Protein AF-A0A9D4DS02-F1 (afdb_monomer)

pLDDT: mean 75.83, std 13.26, range [42.91, 91.88]

Structure (mmCIF, N/CA/C/O backbone):
data_AF-A0A9D4DS02-F1
#
_entry.id   AF-A0A9D4DS02-F1
#
loop_
_atom_site.group_PDB
_atom_site.id
_atom_site.type_symbol
_atom_site.label_atom_id
_atom_site.label_alt_id
_atom_site.label_comp_id
_atom_site.label_asym_id
_atom_site.label_entity_id
_atom_site.label_seq_id
_atom_site.pdbx_PDB_ins_code
_atom_site.Cartn_x
_atom_site.Cartn_y
_atom_site.Cartn_z
_atom_site.occupancy
_atom_site.B_iso_or_equiv
_atom_site.auth_seq_id
_atom_site.auth_comp_id
_atom_site.auth_asym_id
_atom_site.auth_atom_id
_atom_site.pdbx_PDB_model_num
ATOM 1 N N . MET A 1 1 ? -1.033 -12.101 -16.934 1.00 57.94 1 MET A N 1
ATOM 2 C CA . MET A 1 1 ? -0.220 -10.900 -17.192 1.00 57.94 1 MET A CA 1
ATOM 3 C C . MET A 1 1 ? 0.640 -11.189 -18.411 1.00 57.94 1 MET A C 1
ATOM 5 O O . MET A 1 1 ? 1.267 -12.243 -18.433 1.00 57.94 1 MET A O 1
ATOM 9 N N . LYS A 1 2 ? 0.563 -10.369 -19.462 1.00 56.62 2 LYS A N 1
ATOM 10 C CA . LYS A 1 2 ? 1.496 -10.444 -20.593 1.00 56.62 2 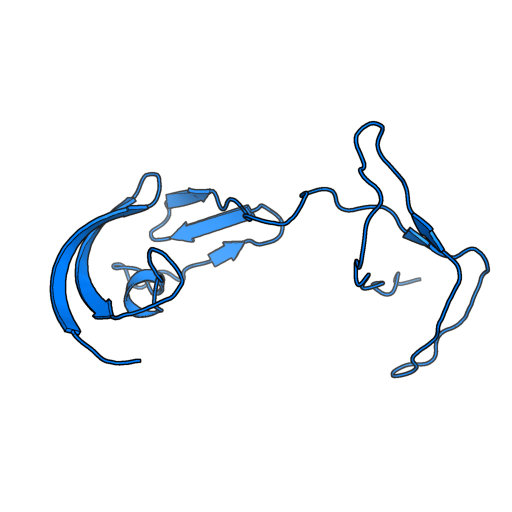LYS A CA 1
ATOM 11 C C . LYS A 1 2 ? 2.503 -9.318 -20.413 1.00 56.62 2 LYS A C 1
ATOM 13 O O . LYS A 1 2 ? 2.104 -8.157 -20.406 1.00 56.62 2 LYS A O 1
ATOM 18 N N . ASP A 1 3 ? 3.767 -9.677 -20.253 1.00 68.50 3 ASP A N 1
ATOM 19 C CA . ASP A 1 3 ? 4.841 -8.705 -20.083 1.00 68.50 3 ASP A CA 1
ATOM 20 C C . ASP A 1 3 ? 5.137 -8.074 -21.449 1.00 68.50 3 ASP A C 1
ATOM 22 O O . ASP A 1 3 ? 5.484 -8.769 -22.408 1.00 68.50 3 ASP A O 1
ATOM 26 N N . ALA A 1 4 ? 4.938 -6.761 -21.556 1.00 75.12 4 ALA A N 1
ATOM 27 C CA . ALA A 1 4 ? 5.150 -5.987 -22.777 1.00 75.12 4 ALA A CA 1
ATOM 28 C C . ALA A 1 4 ? 6.583 -5.434 -22.878 1.00 75.12 4 ALA A C 1
ATOM 30 O O . ALA A 1 4 ? 7.013 -5.028 -23.958 1.00 75.12 4 ALA A O 1
ATOM 31 N N . GLY A 1 5 ? 7.334 -5.438 -21.772 1.00 89.56 5 GLY A N 1
ATOM 32 C CA . GLY A 1 5 ? 8.731 -5.019 -21.718 1.00 89.56 5 GLY A CA 1
ATOM 33 C C . GLY A 1 5 ? 9.115 -4.431 -20.364 1.00 89.56 5 GLY A C 1
ATOM 34 O O . GLY A 1 5 ? 8.385 -4.547 -19.382 1.00 89.56 5 GLY A O 1
ATOM 35 N N . GLU A 1 6 ? 10.272 -3.777 -20.326 1.00 91.69 6 GLU A N 1
ATOM 36 C CA . GLU A 1 6 ? 10.812 -3.123 -19.135 1.00 91.69 6 GLU A CA 1
ATOM 37 C C . GLU A 1 6 ? 11.286 -1.710 -19.498 1.00 91.69 6 GLU A C 1
ATOM 39 O O . GLU A 1 6 ? 11.811 -1.492 -20.593 1.00 91.69 6 GLU A O 1
ATOM 44 N N . ALA A 1 7 ? 11.137 -0.757 -18.581 1.00 91.00 7 ALA A N 1
ATOM 45 C CA . ALA A 1 7 ? 11.613 0.615 -18.748 1.00 91.00 7 ALA A CA 1
ATOM 46 C C . ALA A 1 7 ? 12.228 1.139 -17.447 1.00 91.00 7 ALA A C 1
ATOM 48 O O . ALA A 1 7 ? 11.905 0.655 -16.369 1.00 91.00 7 ALA A O 1
ATOM 49 N N . ILE A 1 8 ? 13.115 2.131 -17.539 1.00 91.88 8 ILE A N 1
ATOM 50 C CA . ILE A 1 8 ? 13.566 2.897 -16.371 1.00 91.88 8 ILE A CA 1
ATOM 51 C C . ILE A 1 8 ? 12.719 4.160 -16.316 1.00 91.88 8 ILE A C 1
ATOM 53 O O . ILE A 1 8 ? 12.660 4.899 -17.299 1.00 91.88 8 ILE A O 1
ATOM 57 N N . MET A 1 9 ? 12.065 4.393 -15.183 1.00 90.44 9 MET A N 1
ATOM 58 C CA . MET A 1 9 ? 11.211 5.555 -14.971 1.00 90.44 9 MET A CA 1
ATOM 59 C C . MET A 1 9 ? 11.582 6.275 -13.684 1.00 90.44 9 MET A C 1
ATOM 61 O O . MET A 1 9 ? 12.001 5.657 -12.704 1.00 90.44 9 MET A O 1
ATOM 65 N N . GLU A 1 10 ? 11.415 7.594 -13.703 1.00 91.12 10 GLU A N 1
ATOM 66 C CA . GLU A 1 10 ? 11.412 8.401 -12.491 1.00 91.12 10 GLU A CA 1
ATOM 67 C C . GLU A 1 10 ? 10.002 8.370 -11.891 1.00 91.12 10 GLU A C 1
ATOM 69 O O . GLU A 1 10 ? 9.020 8.678 -12.565 1.00 91.12 10 GLU A O 1
ATOM 74 N N . LEU A 1 11 ? 9.911 7.932 -10.639 1.00 88.75 11 LEU A N 1
ATOM 75 C CA . LEU A 1 11 ? 8.688 7.772 -9.870 1.00 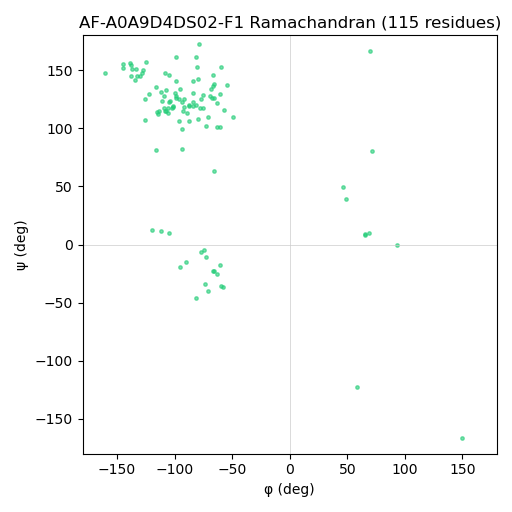88.75 11 LEU A CA 1
ATOM 76 C C . LEU A 1 11 ? 8.678 8.795 -8.738 1.00 88.75 11 LEU A C 1
ATOM 78 O O . LEU A 1 11 ? 9.644 8.903 -7.978 1.00 88.75 11 LEU A O 1
ATOM 82 N N . GLU A 1 12 ? 7.561 9.496 -8.598 1.00 89.81 12 GLU A N 1
ATOM 83 C CA . GLU A 1 12 ? 7.291 10.393 -7.479 1.00 89.81 12 GLU A CA 1
ATOM 84 C C . GLU A 1 12 ? 6.227 9.761 -6.577 1.00 89.81 12 GLU A C 1
ATOM 86 O O . GLU A 1 12 ? 5.085 9.550 -6.983 1.00 89.81 12 GLU A O 1
ATOM 91 N N . LEU A 1 13 ? 6.615 9.428 -5.346 1.00 86.56 13 LEU A N 1
ATOM 92 C CA . LEU A 1 13 ? 5.755 8.847 -4.317 1.00 86.56 13 LEU A CA 1
ATOM 93 C C . LEU A 1 13 ? 5.655 9.820 -3.141 1.00 86.56 13 LEU A C 1
ATOM 95 O O . LEU A 1 13 ? 6.365 9.703 -2.139 1.00 86.56 13 LEU A O 1
ATOM 99 N N . GLY A 1 14 ? 4.787 10.822 -3.274 1.00 86.56 14 GLY A N 1
ATOM 100 C CA . GLY A 1 14 ? 4.725 11.928 -2.319 1.00 86.56 14 GLY A CA 1
ATOM 101 C C . GLY A 1 14 ? 6.080 12.652 -2.244 1.00 86.56 14 GLY A C 1
ATOM 102 O O . GLY A 1 14 ? 6.566 13.103 -3.274 1.00 86.56 14 GLY A O 1
ATOM 103 N N . PRO A 1 15 ? 6.726 12.767 -1.068 1.00 87.62 15 PRO A N 1
ATOM 104 C CA . PRO A 1 15 ? 8.032 13.426 -0.944 1.00 87.62 15 PRO A CA 1
ATOM 105 C C . PRO A 1 15 ? 9.217 12.596 -1.474 1.00 87.62 15 PRO A C 1
ATOM 107 O O . PRO A 1 15 ? 10.353 13.071 -1.438 1.00 87.62 15 PRO A O 1
ATOM 110 N N . LEU A 1 16 ? 8.993 11.347 -1.894 1.00 87.88 16 LEU A N 1
ATOM 111 C CA . LEU A 1 16 ? 10.048 10.430 -2.311 1.00 87.88 16 LEU A CA 1
ATOM 112 C C . LEU A 1 16 ? 10.183 10.405 -3.840 1.00 87.88 16 LEU A C 1
ATOM 114 O O . LEU A 1 16 ? 9.223 10.112 -4.544 1.00 87.88 16 LEU A O 1
ATOM 118 N N . LEU A 1 17 ? 11.398 10.643 -4.339 1.00 89.75 17 LEU A N 1
ATOM 119 C CA . LEU A 1 17 ? 11.754 10.527 -5.755 1.00 89.75 17 LEU A CA 1
ATOM 120 C C . LEU A 1 17 ? 12.653 9.308 -5.972 1.00 89.75 17 LEU A C 1
ATOM 122 O O . LEU A 1 17 ? 13.684 9.153 -5.311 1.00 89.75 17 LEU A O 1
ATOM 126 N N . LEU A 1 18 ? 12.273 8.448 -6.911 1.00 88.25 18 LEU A N 1
ATOM 127 C CA . LEU A 1 18 ? 12.956 7.194 -7.211 1.00 88.25 18 LEU A CA 1
ATOM 128 C C . LEU A 1 18 ? 13.205 7.095 -8.713 1.00 88.25 18 LEU A C 1
ATOM 130 O O . LEU A 1 18 ? 12.375 7.506 -9.505 1.00 88.25 18 LEU A O 1
ATOM 134 N N . SER A 1 19 ? 14.327 6.507 -9.111 1.00 90.25 19 SER A N 1
ATOM 135 C CA . SER A 1 19 ? 14.545 6.049 -10.486 1.00 90.25 19 SER A CA 1
ATOM 136 C C . SER A 1 19 ? 14.656 4.538 -10.433 1.00 90.25 19 SER A C 1
ATOM 138 O O . SER A 1 19 ? 15.576 4.023 -9.792 1.00 90.25 19 SER A O 1
ATOM 140 N N . GLU A 1 20 ? 13.670 3.848 -10.998 1.00 89.31 20 GLU A N 1
ATOM 141 C CA . GLU A 1 20 ? 13.505 2.404 -10.851 1.00 89.31 20 GLU A CA 1
ATOM 142 C C . GLU A 1 20 ? 13.124 1.755 -12.176 1.00 89.31 20 GLU A C 1
ATOM 144 O O . GLU A 1 20 ? 12.559 2.375 -13.083 1.00 89.31 20 GLU A O 1
ATOM 149 N N . LYS A 1 21 ? 13.468 0.474 -12.283 1.00 90.19 21 LYS A N 1
ATOM 150 C CA . LYS A 1 21 ? 13.091 -0.357 -13.416 1.00 90.19 21 LYS A CA 1
ATOM 151 C C . LYS A 1 21 ? 11.663 -0.853 -13.206 1.00 90.19 21 LYS A C 1
ATOM 153 O O . LYS A 1 21 ? 11.399 -1.558 -12.241 1.00 90.19 21 LYS A O 1
ATOM 158 N N . VAL A 1 22 ? 10.767 -0.522 -14.125 1.00 90.31 22 VAL A N 1
ATOM 159 C CA . VAL A 1 22 ? 9.360 -0.923 -14.097 1.00 90.31 22 VAL A CA 1
ATOM 160 C C . VAL A 1 22 ? 9.070 -1.960 -15.176 1.00 90.31 22 VAL A C 1
ATOM 162 O O . VAL A 1 22 ? 9.676 -1.948 -16.253 1.00 90.31 22 VAL A O 1
ATOM 165 N N . ILE A 1 23 ? 8.130 -2.857 -14.885 1.00 90.25 23 ILE A N 1
ATOM 166 C CA . ILE A 1 23 ? 7.606 -3.832 -15.844 1.00 90.25 23 ILE A CA 1
ATOM 167 C C . ILE A 1 23 ? 6.381 -3.212 -16.508 1.00 90.25 23 ILE A C 1
ATOM 169 O O . ILE A 1 23 ? 5.445 -2.798 -15.827 1.00 90.25 23 ILE A O 1
ATOM 173 N N . ILE A 1 24 ? 6.383 -3.159 -17.837 1.00 88.25 24 ILE A N 1
ATOM 174 C CA . ILE 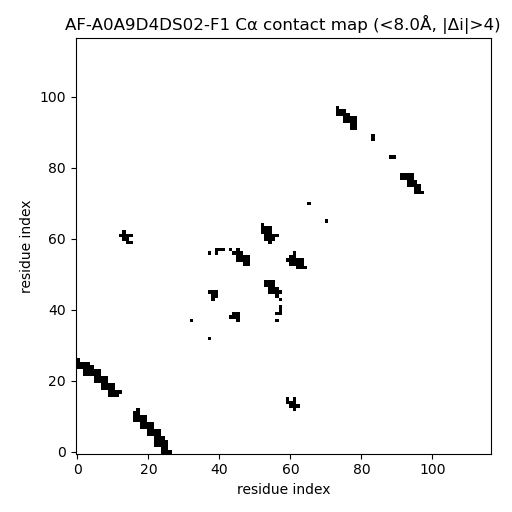A 1 24 ? 5.226 -2.713 -18.608 1.00 88.25 24 ILE A CA 1
ATOM 175 C C . ILE A 1 24 ? 4.343 -3.933 -18.840 1.00 88.25 24 ILE A C 1
ATOM 177 O O . ILE A 1 24 ? 4.772 -4.913 -19.450 1.00 88.25 24 ILE A O 1
ATOM 181 N N . ALA A 1 25 ? 3.107 -3.868 -18.364 1.00 87.50 25 ALA A N 1
ATOM 182 C CA . ALA A 1 25 ? 2.127 -4.931 -18.507 1.00 87.50 25 ALA A CA 1
ATOM 183 C C . ALA A 1 25 ? 0.759 -4.348 -18.868 1.00 87.50 25 ALA A C 1
ATOM 185 O O . ALA A 1 25 ? 0.424 -3.235 -18.473 1.00 87.50 25 ALA A O 1
ATOM 186 N N . GLU A 1 26 ? -0.045 -5.126 -19.594 1.00 84.75 26 GLU A N 1
ATOM 187 C CA . GLU A 1 26 ? -1.483 -4.864 -19.692 1.00 84.75 26 GLU A CA 1
ATOM 188 C C . GLU A 1 26 ? -2.136 -5.233 -18.353 1.00 84.75 26 GLU A C 1
ATOM 190 O O . GLU A 1 26 ? -2.332 -6.415 -18.050 1.00 84.75 26 GLU A O 1
ATOM 195 N N . ILE A 1 27 ? -2.425 -4.213 -17.548 1.00 83.31 27 ILE A N 1
ATOM 196 C CA . ILE A 1 27 ? -3.148 -4.292 -16.275 1.00 83.31 27 ILE A CA 1
ATOM 197 C C . ILE A 1 27 ? -4.353 -3.342 -16.310 1.00 83.31 27 ILE A C 1
ATOM 199 O O . ILE A 1 27 ? -4.391 -2.420 -17.123 1.00 83.31 27 ILE A O 1
ATOM 203 N N . GLU A 1 28 ? -5.363 -3.610 -15.477 1.00 77.44 28 GLU A N 1
ATOM 204 C CA . GLU A 1 28 ? -6.563 -2.760 -15.378 1.00 77.44 28 GLU A CA 1
ATOM 205 C C . GLU A 1 28 ? -6.269 -1.438 -14.652 1.00 77.44 28 GLU A C 1
ATOM 207 O O . GLU A 1 28 ? -6.840 -0.406 -14.999 1.00 77.44 28 GLU A O 1
ATOM 212 N N . ASP A 1 29 ? -5.361 -1.473 -13.675 1.00 78.69 29 ASP A N 1
ATOM 213 C CA . ASP A 1 29 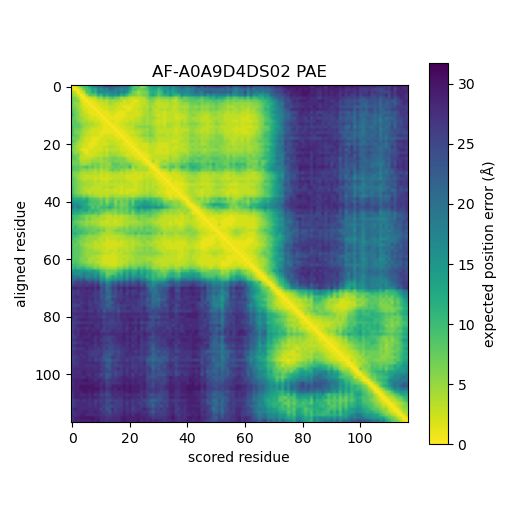? -4.900 -0.308 -12.919 1.00 78.69 29 ASP A CA 1
ATOM 214 C C . ASP A 1 29 ? -3.820 0.489 -13.671 1.00 78.69 29 ASP A C 1
ATOM 216 O O . ASP A 1 29 ? -3.138 -0.028 -14.552 1.00 78.69 29 ASP A O 1
ATOM 220 N N . GLU A 1 30 ? -3.598 1.747 -13.280 1.00 80.56 30 GLU A N 1
ATOM 221 C CA . GLU A 1 30 ? -2.569 2.599 -13.901 1.00 80.56 30 GLU A CA 1
ATOM 222 C C . GLU A 1 30 ? -1.137 2.163 -13.543 1.00 80.56 30 GLU A C 1
ATOM 224 O O . GLU A 1 30 ? -0.244 2.191 -14.392 1.00 80.56 30 GLU A O 1
ATOM 229 N N . ALA A 1 31 ? -0.901 1.765 -12.288 1.00 83.56 31 ALA A N 1
ATOM 230 C CA . ALA A 1 31 ? 0.399 1.309 -11.802 1.00 83.56 31 ALA A CA 1
ATOM 231 C C . ALA A 1 31 ? 0.256 0.486 -10.514 1.00 83.56 31 ALA A C 1
ATOM 233 O O . ALA A 1 31 ? -0.589 0.773 -9.667 1.00 83.56 31 ALA A O 1
ATOM 234 N N . LEU A 1 32 ? 1.137 -0.500 -10.331 1.00 88.38 32 LEU A N 1
ATOM 235 C CA . LEU A 1 32 ? 1.219 -1.307 -9.114 1.00 88.38 32 LEU A CA 1
ATOM 236 C C . LEU A 1 32 ? 2.617 -1.200 -8.504 1.00 88.38 32 LEU A C 1
ATOM 238 O O . LEU A 1 32 ? 3.619 -1.416 -9.185 1.00 88.38 32 LEU A O 1
ATOM 242 N N . LEU A 1 33 ? 2.682 -0.896 -7.206 1.00 87.94 33 LEU A N 1
ATOM 243 C CA . LEU A 1 33 ? 3.937 -0.872 -6.455 1.00 87.94 33 LEU A CA 1
ATOM 244 C C . LEU A 1 33 ? 4.222 -2.253 -5.872 1.00 87.94 33 LEU A C 1
ATOM 246 O O . LEU A 1 33 ? 3.510 -2.738 -4.991 1.00 87.94 33 LEU A O 1
ATOM 250 N N . GLY A 1 34 ? 5.282 -2.879 -6.372 1.00 88.25 34 GLY A N 1
ATOM 251 C CA . GLY A 1 34 ? 5.756 -4.160 -5.880 1.00 88.25 34 GLY A CA 1
ATOM 252 C C . GLY A 1 34 ? 6.566 -4.049 -4.588 1.00 88.25 34 GLY A C 1
ATOM 253 O O . GLY A 1 34 ? 6.934 -2.974 -4.104 1.00 88.25 34 GLY A O 1
ATOM 254 N N . TYR A 1 35 ? 6.877 -5.214 -4.021 1.00 86.06 35 TYR A N 1
ATOM 255 C CA . TYR A 1 35 ? 7.742 -5.322 -2.844 1.00 86.06 35 TYR A CA 1
ATOM 256 C C . TYR A 1 35 ? 9.176 -4.831 -3.105 1.00 86.06 35 TYR A C 1
ATOM 258 O O . TYR A 1 35 ? 9.876 -4.411 -2.191 1.00 86.06 35 TYR A O 1
ATOM 266 N N . ASP A 1 36 ? 9.625 -4.874 -4.354 1.00 84.94 36 ASP A N 1
ATOM 267 C CA . ASP A 1 36 ? 10.897 -4.322 -4.808 1.00 84.94 36 ASP A CA 1
ATOM 268 C C . ASP A 1 36 ? 11.035 -2.820 -4.538 1.00 84.94 36 ASP A C 1
ATOM 270 O O . ASP A 1 36 ? 12.117 -2.392 -4.140 1.00 84.94 36 ASP A O 1
ATOM 274 N N . ILE A 1 37 ? 9.945 -2.064 -4.659 1.00 86.88 37 ILE A N 1
ATOM 275 C CA . ILE A 1 37 ? 9.876 -0.655 -4.261 1.00 86.88 37 ILE A CA 1
ATOM 276 C C . ILE A 1 37 ? 9.646 -0.539 -2.750 1.00 86.88 37 ILE A C 1
ATOM 278 O O . ILE A 1 37 ? 10.332 0.210 -2.053 1.00 86.88 37 ILE A O 1
ATOM 282 N N . LEU A 1 38 ? 8.703 -1.322 -2.215 1.00 86.88 38 LEU A N 1
ATOM 283 C CA . LEU A 1 38 ? 8.288 -1.224 -0.814 1.00 86.88 38 LEU A CA 1
ATOM 284 C C . LEU A 1 38 ? 9.317 -1.759 0.185 1.00 86.88 38 LEU A C 1
ATOM 286 O O . LEU A 1 38 ? 9.141 -1.540 1.373 1.00 86.88 38 LEU A O 1
ATOM 290 N N . LYS A 1 39 ? 10.382 -2.450 -0.216 1.00 84.31 39 LYS A N 1
ATOM 291 C CA . LYS A 1 39 ? 11.442 -2.878 0.717 1.00 84.31 39 LYS A CA 1
ATOM 292 C C . LYS A 1 39 ? 12.401 -1.747 1.122 1.00 84.31 39 LYS A C 1
ATOM 294 O O . LYS A 1 39 ? 13.253 -1.978 1.977 1.00 84.31 39 LYS A O 1
ATOM 299 N N . GLY A 1 40 ? 12.270 -0.563 0.516 1.00 76.44 40 GLY A N 1
ATOM 300 C CA . GLY A 1 40 ? 13.137 0.590 0.767 1.00 76.44 40 GLY A CA 1
ATOM 301 C C . GLY A 1 40 ? 14.563 0.402 0.238 1.00 76.44 40 GLY A C 1
ATOM 302 O O . GLY A 1 40 ? 14.989 -0.698 -0.128 1.00 76.44 40 GLY A O 1
ATOM 303 N N . ARG A 1 41 ? 15.331 1.495 0.183 1.00 74.94 41 ARG A N 1
ATOM 304 C CA . ARG A 1 41 ? 16.720 1.475 -0.323 1.00 74.94 41 ARG A CA 1
ATOM 305 C C . ARG A 1 41 ? 17.762 1.323 0.784 1.00 74.94 41 ARG A C 1
ATOM 307 O O . ARG A 1 41 ? 18.892 0.917 0.517 1.00 74.94 41 ARG A O 1
ATOM 314 N N . HIS A 1 42 ? 17.385 1.614 2.029 1.00 70.06 42 HIS A N 1
ATOM 315 C CA . HIS A 1 42 ? 18.315 1.699 3.161 1.00 70.06 42 HIS A CA 1
ATOM 316 C C . HIS A 1 42 ? 18.260 0.512 4.132 1.00 70.06 42 HIS A C 1
ATOM 318 O O . HIS A 1 42 ? 18.875 0.565 5.194 1.00 70.06 42 HIS A O 1
ATOM 324 N N . GLY A 1 43 ? 17.547 -0.563 3.779 1.00 67.69 43 GLY A N 1
ATOM 325 C CA . GLY A 1 43 ? 17.367 -1.726 4.657 1.00 67.69 43 GLY A CA 1
ATOM 326 C C . GLY A 1 43 ? 16.491 -1.444 5.882 1.00 67.69 43 GLY A C 1
ATOM 327 O O . GLY A 1 43 ? 16.413 -2.274 6.785 1.00 67.69 43 GLY A O 1
ATOM 328 N N . GLU A 1 44 ? 15.842 -0.280 5.912 1.00 74.06 44 GLU A N 1
ATOM 329 C CA . GLU A 1 44 ? 14.857 0.081 6.922 1.00 74.06 44 GLU A CA 1
ATOM 330 C C . GLU A 1 44 ? 13.511 -0.575 6.584 1.00 74.06 44 GLU A C 1
ATOM 332 O O . GLU A 1 44 ? 13.144 -0.646 5.408 1.00 74.06 44 GLU A O 1
ATOM 337 N N . PRO A 1 45 ? 12.746 -1.043 7.583 1.00 81.38 45 PRO A N 1
ATOM 338 C CA . PRO A 1 45 ? 11.429 -1.601 7.336 1.00 81.38 45 PRO A CA 1
ATOM 339 C C . PRO A 1 45 ? 10.470 -0.532 6.814 1.00 81.38 45 PRO A C 1
ATOM 341 O O . PRO A 1 45 ? 10.396 0.573 7.356 1.00 81.38 45 PRO A O 1
ATOM 344 N N . THR A 1 46 ? 9.669 -0.898 5.821 1.00 88.81 46 THR A N 1
ATOM 345 C CA . THR A 1 46 ? 8.525 -0.091 5.398 1.00 88.81 46 THR A CA 1
ATOM 346 C C . THR A 1 46 ? 7.328 -0.395 6.274 1.00 88.81 46 THR A C 1
ATOM 348 O O . THR A 1 46 ? 6.957 -1.556 6.459 1.00 88.81 46 THR A O 1
ATOM 351 N N . TYR A 1 47 ? 6.696 0.656 6.790 1.00 88.94 47 TYR A N 1
ATOM 352 C CA . TYR A 1 47 ? 5.501 0.531 7.618 1.00 88.94 47 TYR A CA 1
ATOM 353 C C . TYR A 1 47 ? 4.286 1.029 6.850 1.00 88.94 47 TYR A C 1
ATOM 355 O O . TYR A 1 47 ? 4.190 2.208 6.526 1.00 88.94 47 TYR A O 1
ATOM 363 N N . ILE A 1 48 ? 3.328 0.141 6.601 1.00 89.69 48 ILE A N 1
ATOM 364 C CA . ILE A 1 48 ? 2.027 0.505 6.037 1.00 89.69 48 ILE A CA 1
ATOM 365 C C . ILE A 1 48 ? 1.067 0.715 7.211 1.00 89.69 48 ILE A C 1
ATOM 367 O O . ILE A 1 48 ? 0.565 -0.238 7.807 1.00 89.69 48 ILE A O 1
ATOM 371 N N . LEU A 1 49 ? 0.846 1.974 7.583 1.00 88.44 49 LEU A N 1
ATOM 372 C CA . LEU A 1 49 ? 0.039 2.368 8.735 1.00 88.44 49 LEU A CA 1
ATOM 373 C C . LEU A 1 49 ? -1.405 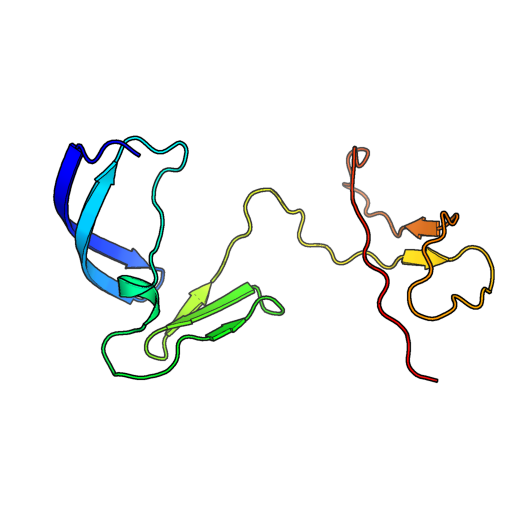2.645 8.303 1.00 88.44 49 LEU A C 1
ATOM 375 O O . LEU A 1 49 ? -1.810 3.794 8.114 1.00 88.44 49 LEU A O 1
ATOM 379 N N . LEU A 1 50 ? -2.199 1.580 8.179 1.00 83.69 50 LEU A N 1
ATOM 380 C CA . LEU A 1 50 ? -3.591 1.655 7.713 1.00 83.69 50 LEU A CA 1
ATOM 381 C C . LEU A 1 50 ? -4.488 2.532 8.602 1.00 83.69 50 LEU A C 1
ATOM 383 O O . LEU A 1 50 ? -5.333 3.254 8.089 1.00 83.69 50 LEU A O 1
ATOM 387 N N . SER A 1 51 ? -4.275 2.528 9.922 1.00 81.50 51 SER A N 1
ATOM 388 C CA . SER A 1 51 ? -5.058 3.332 10.878 1.00 81.50 51 SER A CA 1
ATOM 389 C C . SER A 1 51 ? -4.879 4.842 10.714 1.00 81.50 51 SER A C 1
ATOM 391 O O . SER A 1 51 ? -5.733 5.615 11.136 1.00 81.50 51 SER A O 1
ATOM 393 N N . SER A 1 52 ? -3.767 5.266 10.113 1.00 79.88 52 SER A N 1
ATOM 394 C CA . SER A 1 52 ? -3.436 6.678 9.890 1.00 79.88 52 SER A CA 1
ATOM 395 C C . SER A 1 52 ? -3.287 7.018 8.409 1.00 79.88 52 SER A C 1
ATOM 397 O O . SER A 1 52 ? -2.805 8.099 8.087 1.00 79.88 52 SER A O 1
ATOM 399 N N . ASN A 1 53 ? -3.716 6.110 7.521 1.00 84.19 53 ASN A N 1
ATOM 400 C CA . ASN A 1 53 ? -3.674 6.271 6.069 1.00 84.19 53 ASN A CA 1
ATOM 401 C C . ASN A 1 53 ? -2.320 6.797 5.564 1.00 84.19 53 ASN A C 1
ATOM 403 O O . ASN A 1 53 ? -2.264 7.760 4.802 1.00 84.19 53 ASN A O 1
ATOM 407 N N . LYS A 1 54 ? -1.213 6.179 5.991 1.00 89.00 54 LYS A N 1
ATOM 408 C CA . LYS A 1 54 ? 0.127 6.550 5.518 1.00 89.00 54 LYS A CA 1
ATOM 409 C C . LYS A 1 54 ? 1.065 5.360 5.389 1.00 89.00 54 LYS A C 1
ATOM 411 O O . LYS A 1 54 ? 0.911 4.354 6.080 1.00 89.00 54 LYS A O 1
ATOM 416 N N . ILE A 1 55 ? 2.064 5.503 4.530 1.00 90.81 55 ILE A N 1
ATOM 417 C CA . ILE A 1 55 ? 3.228 4.622 4.450 1.00 90.81 55 ILE A CA 1
ATOM 418 C C . ILE A 1 55 ? 4.429 5.385 5.004 1.00 90.81 55 ILE A C 1
ATOM 420 O O . ILE A 1 55 ? 4.651 6.535 4.639 1.00 90.81 55 ILE A O 1
ATOM 424 N N . LEU A 1 56 ? 5.206 4.749 5.877 1.00 90.88 56 LEU A N 1
ATOM 425 C CA . LEU A 1 56 ? 6.556 5.191 6.210 1.00 90.88 56 LEU A CA 1
ATOM 426 C C . LEU A 1 56 ? 7.533 4.396 5.349 1.00 90.88 56 LEU A C 1
ATOM 428 O O . LEU A 1 56 ? 7.734 3.206 5.595 1.00 90.88 56 LEU A O 1
ATOM 432 N N . LEU A 1 57 ? 8.110 5.053 4.347 1.00 90.50 57 LEU A N 1
ATOM 433 C CA . LEU A 1 57 ? 9.082 4.479 3.415 1.00 90.50 57 LEU A CA 1
ATOM 434 C C . LEU A 1 57 ? 10.334 5.354 3.434 1.00 90.50 57 LEU A C 1
ATOM 436 O O . LEU A 1 57 ? 10.235 6.566 3.276 1.00 90.50 57 LEU A O 1
ATOM 440 N N . ASP A 1 58 ? 11.502 4.760 3.689 1.00 87.69 58 ASP A N 1
ATOM 441 C CA . ASP A 1 58 ? 12.781 5.480 3.812 1.00 87.69 58 ASP A CA 1
ATOM 442 C C . ASP A 1 58 ? 12.710 6.704 4.758 1.00 87.69 58 ASP A C 1
ATOM 444 O O . ASP A 1 58 ? 13.303 7.754 4.518 1.00 87.69 58 ASP A O 1
ATOM 448 N N . ARG A 1 59 ? 11.980 6.551 5.877 1.00 87.38 59 ARG A N 1
ATOM 449 C CA . ARG A 1 59 ? 11.722 7.585 6.909 1.00 87.38 59 ARG A CA 1
ATOM 450 C C . ARG A 1 59 ? 10.887 8.778 6.431 1.00 87.38 59 ARG A C 1
ATOM 452 O O . ARG A 1 59 ? 10.738 9.747 7.173 1.00 87.38 59 ARG A O 1
ATOM 459 N N . LEU A 1 60 ? 10.324 8.699 5.232 1.00 89.75 60 LEU A N 1
ATOM 460 C CA . LEU A 1 60 ? 9.402 9.683 4.692 1.00 89.75 60 LEU A CA 1
ATOM 461 C C . LEU A 1 60 ? 7.963 9.207 4.872 1.00 89.75 60 LEU A C 1
ATOM 463 O O . LEU A 1 60 ? 7.659 8.023 4.716 1.00 89.75 60 LEU A O 1
ATOM 467 N N . GLU A 1 61 ? 7.076 10.144 5.202 1.00 91.50 61 GLU A N 1
ATOM 468 C CA . GLU A 1 61 ? 5.643 9.874 5.273 1.00 91.50 61 GLU A CA 1
ATOM 469 C C . GLU A 1 61 ? 5.015 10.081 3.894 1.00 91.50 61 GLU A C 1
ATOM 471 O O . GLU A 1 61 ? 5.036 11.184 3.346 1.00 91.50 61 GLU A O 1
ATOM 476 N N . ILE A 1 62 ? 4.437 9.018 3.347 1.00 90.75 62 ILE A N 1
ATOM 477 C CA . ILE A 1 62 ? 3.700 9.034 2.087 1.00 90.75 62 ILE A CA 1
ATOM 478 C C . ILE A 1 62 ? 2.212 8.887 2.432 1.00 90.75 62 ILE A C 1
ATOM 480 O O . ILE A 1 62 ? 1.819 7.849 2.975 1.00 90.75 62 ILE A O 1
ATOM 484 N N . PRO A 1 63 ? 1.371 9.902 2.173 1.00 85.38 63 PRO A N 1
ATOM 485 C CA . PRO A 1 63 ? -0.057 9.814 2.450 1.00 85.38 63 PRO A CA 1
ATOM 486 C C . PRO A 1 63 ? -0.717 8.781 1.530 1.00 85.38 63 PRO A C 1
ATOM 488 O O . PRO A 1 63 ? -0.452 8.743 0.330 1.00 85.38 63 PRO A O 1
ATOM 491 N N . LEU A 1 64 ? -1.597 7.954 2.092 1.00 82.12 64 LEU A N 1
ATOM 492 C CA . LEU A 1 64 ? -2.434 7.027 1.340 1.00 82.12 64 LEU A CA 1
ATOM 493 C C . LEU A 1 64 ? -3.821 7.627 1.155 1.00 82.12 64 LEU A C 1
ATOM 495 O O . LEU A 1 64 ? -4.504 7.971 2.119 1.00 82.12 64 LEU A O 1
ATOM 499 N N . PHE A 1 65 ? -4.271 7.662 -0.091 1.00 72.94 65 PHE A N 1
ATOM 500 C CA . PHE A 1 65 ? -5.660 7.942 -0.417 1.00 72.94 65 PHE A CA 1
ATOM 501 C C . PHE A 1 65 ? -6.308 6.626 -0.829 1.00 72.94 65 PHE A C 1
ATOM 503 O O . PHE A 1 65 ? -5.891 5.994 -1.796 1.00 72.94 65 PHE A O 1
ATOM 510 N N . GLN A 1 66 ? -7.306 6.177 -0.070 1.00 64.50 66 GLN A N 1
ATOM 511 C CA . GLN A 1 66 ? -8.112 5.031 -0.477 1.00 64.50 66 GLN A CA 1
ATOM 512 C C . GLN A 1 66 ? -9.144 5.514 -1.493 1.00 64.50 66 GLN A C 1
ATOM 514 O O . GLN A 1 66 ? -10.087 6.222 -1.143 1.00 64.50 66 GLN A O 1
ATOM 519 N N . ILE A 1 67 ? -8.958 5.146 -2.757 1.00 58.16 67 ILE A N 1
ATOM 520 C CA . ILE A 1 67 ? -9.957 5.381 -3.800 1.00 58.16 67 ILE A CA 1
ATOM 521 C C . ILE A 1 67 ? -11.061 4.327 -3.620 1.00 58.16 67 ILE A C 1
ATOM 523 O O . ILE A 1 67 ? -10.775 3.136 -3.538 1.00 58.16 67 ILE A O 1
ATOM 527 N N . GLY A 1 68 ? -12.319 4.766 -3.496 1.00 54.09 68 GLY A N 1
ATOM 528 C CA . GLY A 1 68 ? -13.489 3.882 -3.364 1.00 54.09 68 GLY A CA 1
ATOM 529 C C . GLY A 1 68 ? -13.938 3.540 -1.935 1.00 54.09 68 GLY A C 1
ATOM 530 O O . GLY A 1 68 ? -14.945 2.859 -1.774 1.00 54.09 68 GLY A O 1
ATOM 531 N N . LYS A 1 69 ? -13.260 4.036 -0.889 1.00 46.97 69 LYS A N 1
ATOM 532 C CA . LYS A 1 69 ? -13.755 3.981 0.499 1.00 46.97 69 LYS A CA 1
ATOM 533 C C . LYS A 1 69 ? -14.053 5.387 1.003 1.00 46.97 69 LYS A C 1
ATOM 535 O O . LYS A 1 69 ? -13.146 6.193 1.198 1.00 46.97 69 LYS A O 1
ATOM 540 N N . SER A 1 70 ? -15.323 5.677 1.275 1.00 48.38 70 SER A N 1
ATOM 541 C CA . SER A 1 70 ? -15.696 6.810 2.120 1.00 48.38 70 SER A CA 1
ATOM 542 C C . SER A 1 70 ? -15.134 6.557 3.523 1.00 48.38 70 SER A C 1
ATOM 544 O O . SER A 1 70 ? -15.658 5.745 4.282 1.00 48.38 70 SER A O 1
ATOM 546 N N . ASN A 1 71 ? -14.013 7.209 3.836 1.00 47.47 71 ASN A N 1
AT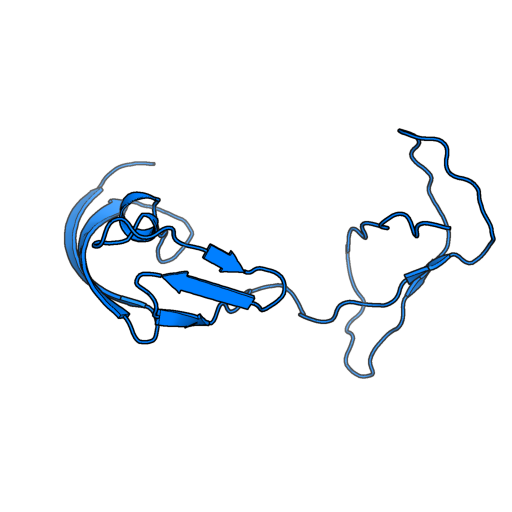OM 547 C CA . ASN A 1 71 ? -13.245 7.105 5.082 1.00 47.47 71 ASN A CA 1
ATOM 548 C C . ASN A 1 71 ? -14.008 7.640 6.308 1.00 47.47 71 ASN A C 1
ATOM 550 O O . ASN A 1 71 ? -13.591 8.601 6.955 1.00 47.47 71 ASN A O 1
ATOM 554 N N . ARG A 1 72 ? -15.132 7.029 6.666 1.00 55.78 72 ARG A N 1
ATOM 555 C CA . ARG A 1 72 ? -15.765 7.269 7.959 1.00 55.78 72 ARG A CA 1
ATOM 556 C C . ARG A 1 72 ? -15.952 5.928 8.637 1.00 55.78 72 ARG A C 1
ATOM 558 O O . ARG A 1 72 ? -16.782 5.124 8.226 1.00 55.78 72 ARG A O 1
ATOM 565 N N . ALA A 1 73 ? -15.139 5.681 9.662 1.00 55.91 73 ALA A N 1
ATOM 566 C CA . ALA A 1 73 ? -15.458 4.646 10.629 1.00 55.91 73 ALA A CA 1
ATOM 567 C C . ALA A 1 73 ? -16.838 4.993 11.197 1.00 55.91 73 ALA A C 1
ATOM 569 O O . ALA A 1 73 ? -17.017 6.068 11.770 1.00 55.91 73 ALA A O 1
ATOM 570 N N . ARG A 1 74 ? -17.823 4.130 10.953 1.00 64.44 74 ARG A N 1
ATOM 571 C CA . ARG A 1 74 ? -19.178 4.307 11.468 1.00 64.44 74 ARG A CA 1
ATOM 572 C C . ARG A 1 74 ? -19.309 3.513 12.752 1.00 64.44 74 ARG A C 1
ATOM 574 O O . ARG A 1 74 ? -18.898 2.354 12.809 1.00 64.44 74 ARG A O 1
ATOM 581 N N . CYS A 1 75 ? -19.884 4.135 13.772 1.00 65.69 75 CYS A N 1
ATOM 582 C CA . CYS A 1 75 ? -20.290 3.397 14.951 1.00 65.69 75 CYS A CA 1
ATOM 583 C C . CYS A 1 75 ? -21.473 2.497 14.572 1.00 65.69 75 CYS A C 1
ATOM 585 O O . CYS A 1 75 ? -22.453 2.958 13.976 1.00 65.69 75 CYS A O 1
ATOM 587 N N . VAL A 1 76 ? -21.355 1.208 14.886 1.00 71.00 76 VAL A N 1
ATOM 588 C CA . VAL A 1 76 ? -22.412 0.219 14.686 1.00 71.00 76 VAL A CA 1
ATOM 589 C C . VAL A 1 76 ? -22.837 -0.284 16.056 1.00 71.00 76 VAL A C 1
ATOM 591 O O . VAL A 1 76 ? -22.066 -0.943 16.751 1.00 71.00 76 VAL A O 1
ATOM 594 N N . THR A 1 77 ? -24.073 0.019 16.436 1.00 75.75 77 THR A N 1
ATOM 595 C CA . THR A 1 77 ? -24.640 -0.386 17.724 1.00 75.75 77 THR A CA 1
ATOM 596 C C . THR A 1 77 ? -25.615 -1.529 17.506 1.00 75.75 77 THR A C 1
ATOM 598 O O . THR A 1 77 ? -26.585 -1.400 16.757 1.00 75.75 77 THR A O 1
ATOM 601 N N . VAL A 1 78 ? -25.380 -2.664 18.161 1.00 79.69 78 VAL A N 1
ATOM 602 C CA . VAL A 1 78 ? -26.295 -3.810 18.105 1.00 79.69 78 VAL A CA 1
ATOM 603 C C . VAL A 1 78 ? -27.597 -3.451 18.821 1.00 79.69 78 VAL A C 1
ATOM 605 O O . VAL A 1 78 ? -27.572 -2.902 19.917 1.00 79.69 78 VAL A O 1
ATOM 608 N N . ALA A 1 79 ? -28.744 -3.753 18.205 1.00 75.75 79 ALA A N 1
ATOM 609 C CA . ALA A 1 79 ? -30.048 -3.370 18.753 1.00 75.75 79 ALA A CA 1
ATOM 610 C C . ALA A 1 79 ? -30.402 -4.088 20.070 1.00 75.75 79 ALA A C 1
ATOM 612 O O . ALA A 1 79 ? -31.227 -3.586 20.827 1.00 75.75 79 ALA A O 1
ATOM 613 N N . ASN A 1 80 ? -29.801 -5.254 20.326 1.00 76.62 80 ASN A N 1
ATOM 614 C CA . ASN A 1 80 ? -30.038 -6.074 21.510 1.00 76.62 80 ASN A CA 1
ATOM 615 C C . ASN A 1 80 ? -28.719 -6.631 22.053 1.00 76.62 80 ASN A C 1
ATOM 617 O O . ASN A 1 80 ? -27.852 -7.032 21.273 1.00 76.62 80 ASN A O 1
ATOM 621 N N . ASP A 1 81 ? -28.620 -6.749 23.376 1.00 76.56 81 ASP A N 1
ATOM 622 C CA . ASP A 1 81 ? -27.513 -7.450 24.024 1.00 76.56 81 ASP A CA 1
ATOM 623 C C . ASP A 1 81 ? -27.481 -8.914 23.577 1.00 76.56 81 ASP A C 1
ATOM 625 O O . ASP A 1 81 ? -28.490 -9.626 23.617 1.00 76.56 81 ASP A O 1
ATOM 629 N N . MET A 1 82 ? -26.309 -9.381 23.151 1.00 73.56 82 MET A N 1
ATOM 630 C CA . MET A 1 82 ? -26.111 -10.778 22.785 1.00 73.56 82 MET A CA 1
ATOM 631 C C . MET A 1 82 ? -24.725 -11.270 23.163 1.00 73.56 82 MET A C 1
ATOM 633 O O . MET A 1 82 ? -23.751 -10.522 23.163 1.00 73.56 82 MET A O 1
ATOM 637 N N . ILE A 1 83 ? -24.642 -12.571 23.418 1.00 78.38 83 ILE A N 1
ATOM 638 C CA . ILE A 1 83 ? -23.381 -13.275 23.620 1.00 78.38 83 ILE A CA 1
ATOM 639 C C . ILE A 1 83 ? -23.124 -14.098 22.363 1.00 78.38 83 ILE A C 1
ATOM 641 O O . ILE A 1 83 ? -23.865 -15.036 22.070 1.00 78.38 83 ILE A O 1
ATOM 645 N N . LEU A 1 84 ? -22.077 -13.738 21.623 1.00 75.94 84 LEU A N 1
ATOM 646 C CA . LEU A 1 84 ? -21.601 -14.490 20.466 1.00 75.94 84 LEU A CA 1
ATOM 647 C C . LEU A 1 84 ? -20.510 -15.472 20.912 1.00 75.94 84 LEU A C 1
ATOM 649 O O . LEU A 1 84 ? -19.447 -15.033 21.352 1.00 75.94 84 LEU A O 1
ATOM 653 N N . PRO A 1 85 ? -20.739 -16.794 20.815 1.00 78.62 85 PRO A N 1
ATOM 654 C CA . PRO A 1 85 ? -19.693 -17.774 21.070 1.00 78.62 85 PRO A CA 1
ATOM 655 C C . PRO A 1 85 ? -18.514 -17.586 20.109 1.00 78.62 85 PRO A C 1
ATOM 657 O O . PRO A 1 85 ? -18.685 -17.144 18.971 1.00 78.62 85 PRO A O 1
ATOM 660 N N . GLY A 1 86 ? -17.316 -17.990 20.535 1.00 73.38 86 GLY A N 1
ATOM 661 C CA . GLY A 1 86 ? -16.152 -18.006 19.649 1.00 73.38 86 GLY A CA 1
ATOM 662 C C . GLY A 1 86 ? -16.427 -18.819 18.378 1.00 73.38 86 GLY A C 1
ATOM 663 O O . GLY A 1 86 ? -17.014 -19.897 18.447 1.00 73.38 86 GLY A O 1
ATOM 664 N N . MET A 1 87 ? -15.997 -18.298 17.224 1.00 74.00 87 MET A N 1
ATOM 665 C CA . MET A 1 87 ? -16.199 -18.892 15.888 1.00 74.00 87 MET A CA 1
ATOM 666 C C . MET A 1 87 ? -17.660 -18.970 15.401 1.00 74.00 87 MET A C 1
ATOM 668 O O . MET A 1 87 ? -17.922 -19.575 14.360 1.00 74.00 87 MET A O 1
ATOM 672 N N . ALA A 1 88 ? -18.618 -18.362 16.106 1.00 74.12 88 ALA A N 1
ATOM 673 C CA . ALA A 1 88 ? -19.998 -18.282 15.640 1.00 74.12 88 ALA A CA 1
ATOM 674 C C . ALA A 1 88 ? -20.192 -17.148 14.617 1.00 74.12 88 ALA A C 1
ATOM 676 O O . ALA A 1 88 ? -19.500 -16.132 14.643 1.00 74.12 88 ALA A O 1
ATOM 677 N N . LYS A 1 89 ? -21.181 -17.313 13.733 1.00 72.81 89 LYS A N 1
ATOM 678 C CA . LYS A 1 89 ? -21.702 -16.251 12.861 1.00 72.81 89 LYS A CA 1
ATOM 679 C C . LYS A 1 89 ? -23.157 -15.994 13.231 1.00 72.81 89 LYS A C 1
ATOM 681 O O . LYS A 1 89 ? -23.915 -16.951 13.383 1.00 72.81 89 LYS A O 1
ATOM 686 N N . ALA A 1 90 ? -23.553 -14.731 13.334 1.00 75.44 90 ALA A N 1
ATOM 687 C CA . ALA A 1 90 ? -24.950 -14.349 13.506 1.00 75.44 90 ALA A CA 1
ATOM 688 C C . ALA A 1 90 ? -25.320 -13.217 12.552 1.00 75.44 90 ALA A C 1
ATOM 690 O O . ALA A 1 90 ? -24.482 -12.393 12.193 1.00 75.44 90 ALA A O 1
ATOM 691 N N . VAL A 1 91 ? -26.594 -13.189 12.167 1.00 77.69 91 VAL A N 1
ATOM 692 C CA . VAL A 1 91 ? -27.208 -12.076 11.442 1.00 77.69 91 VAL A CA 1
ATOM 693 C C . VAL A 1 91 ? -27.996 -11.272 12.461 1.00 77.69 91 VAL A C 1
ATOM 695 O O . VAL A 1 91 ? -28.876 -11.817 13.127 1.00 77.69 91 VAL A O 1
ATOM 698 N N . VAL A 1 92 ? -27.636 -10.003 12.628 1.00 76.56 92 VAL A N 1
ATOM 699 C CA . VAL A 1 92 ? -28.119 -9.178 13.736 1.00 76.56 92 VAL A CA 1
ATOM 700 C C . VAL A 1 92 ? -28.545 -7.812 13.232 1.00 76.56 92 VAL A C 1
ATOM 702 O O . VAL A 1 92 ? -27.911 -7.242 12.346 1.00 76.56 92 VAL A O 1
ATOM 705 N N . SER A 1 93 ? -29.628 -7.287 13.798 1.00 77.38 93 SER A N 1
ATOM 706 C CA . SER A 1 93 ? -30.068 -5.927 13.505 1.00 77.38 93 SER A CA 1
ATOM 707 C C . SER A 1 93 ? -29.163 -4.935 14.223 1.00 77.38 93 SER A C 1
ATOM 709 O O . SER A 1 93 ? -28.958 -5.031 15.437 1.00 77.38 93 SER A O 1
ATOM 711 N N . VAL A 1 94 ? -28.647 -3.972 13.470 1.00 76.50 94 VAL A N 1
ATOM 712 C CA . VAL A 1 94 ? -27.750 -2.937 13.977 1.00 76.50 94 VAL A CA 1
ATOM 713 C C . VAL A 1 94 ? -28.250 -1.553 13.596 1.00 76.50 94 VAL A C 1
ATOM 715 O O . VAL A 1 94 ? -28.875 -1.367 12.551 1.00 76.50 94 VAL A O 1
ATOM 718 N N . PHE A 1 95 ? -27.947 -0.577 14.441 1.00 76.12 95 PHE A N 1
ATOM 719 C CA . PHE A 1 95 ? -28.039 0.835 14.118 1.00 76.12 95 PHE A CA 1
ATOM 720 C C . PHE A 1 95 ? -26.676 1.299 13.624 1.00 76.12 95 PHE A C 1
ATOM 722 O O . PHE A 1 95 ? -25.680 1.159 14.330 1.00 76.12 95 PHE A O 1
ATOM 729 N N . VAL A 1 96 ? -26.641 1.840 12.411 1.00 75.19 96 VAL A N 1
ATOM 730 C CA . VAL A 1 96 ? -25.437 2.430 11.823 1.00 75.19 96 VAL A CA 1
ATOM 731 C C . VAL A 1 96 ? -25.586 3.942 11.899 1.00 75.19 96 VAL A C 1
ATOM 733 O O . VAL A 1 96 ? -26.576 4.485 11.404 1.00 75.19 96 VAL A O 1
ATOM 736 N N . GLU A 1 97 ? -24.631 4.619 12.530 1.00 71.75 97 GLU A N 1
ATOM 737 C CA . GLU A 1 97 ? -24.590 6.081 12.540 1.00 71.75 97 GLU A CA 1
ATOM 738 C C . GLU A 1 97 ? -24.403 6.608 11.107 1.00 71.75 97 GLU A C 1
ATOM 740 O O . GLU A 1 97 ? -23.436 6.248 10.432 1.00 71.75 97 GLU A O 1
ATOM 745 N N . ARG A 1 98 ? -25.352 7.431 10.638 1.00 67.19 98 ARG A N 1
ATOM 746 C CA . ARG A 1 98 ? -25.343 8.027 9.294 1.00 67.19 98 ARG A CA 1
ATOM 747 C C . ARG A 1 98 ? -24.964 9.499 9.346 1.00 67.19 98 ARG A C 1
ATOM 749 O O . ARG A 1 98 ? -25.363 10.215 10.264 1.00 67.19 98 ARG A O 1
ATOM 756 N N . PHE A 1 99 ? -24.259 9.958 8.322 1.00 66.31 99 PHE A N 1
ATOM 757 C CA . PHE A 1 99 ? -23.950 11.369 8.120 1.00 66.31 99 PHE A CA 1
ATOM 758 C C . PHE A 1 99 ? -24.912 12.006 7.111 1.00 66.31 99 PHE A C 1
ATOM 760 O O . PHE A 1 99 ? -25.559 11.319 6.326 1.00 66.31 99 PHE A O 1
ATOM 767 N N . THR A 1 100 ? -25.001 13.337 7.121 1.00 64.75 100 THR A N 1
ATOM 768 C CA . THR A 1 100 ? -25.935 14.122 6.289 1.00 64.75 100 THR A CA 1
ATOM 769 C C . THR A 1 100 ? -25.757 13.943 4.781 1.00 64.75 100 THR A C 1
ATOM 771 O O . THR A 1 100 ? -26.684 14.250 4.040 1.00 64.75 100 THR A O 1
ATOM 774 N N . ASP A 1 101 ? -24.605 13.426 4.351 1.00 63.00 101 ASP A N 1
ATOM 775 C CA . ASP A 1 101 ? -24.229 13.267 2.942 1.00 63.00 101 ASP A CA 1
ATOM 776 C C . ASP A 1 101 ? -24.167 11.789 2.508 1.00 63.00 101 ASP A C 1
ATOM 778 O O . ASP A 1 101 ? -23.620 11.486 1.451 1.00 63.00 101 ASP A O 1
ATOM 782 N N . ASP A 1 102 ? -24.662 10.853 3.329 1.00 63.47 102 ASP A N 1
ATOM 783 C CA . ASP A 1 102 ? -24.673 9.431 2.969 1.00 63.47 102 ASP A CA 1
ATOM 784 C C . ASP A 1 102 ? -25.717 9.177 1.858 1.00 63.47 102 ASP A C 1
ATOM 786 O O . ASP A 1 102 ? -26.926 9.224 2.105 1.00 63.47 102 ASP A O 1
ATOM 790 N N . GLU A 1 103 ? -25.261 8.876 0.635 1.00 59.28 103 GLU A N 1
ATOM 791 C CA . GLU A 1 103 ? -26.086 8.166 -0.353 1.00 59.28 103 GLU A CA 1
ATOM 792 C C . GLU A 1 103 ? -26.338 6.733 0.151 1.00 59.28 103 GLU A C 1
ATOM 794 O O . GLU A 1 103 ? -25.498 6.167 0.850 1.00 59.28 103 GLU A O 1
ATOM 799 N N . GLU A 1 104 ? -27.515 6.161 -0.132 1.00 57.56 104 GLU A N 1
ATOM 800 C CA . GLU A 1 104 ? -27.929 4.853 0.397 1.00 57.56 104 GLU A CA 1
ATOM 801 C C . GLU A 1 104 ? -26.836 3.790 0.187 1.00 57.56 104 GLU A C 1
ATOM 803 O O . GLU A 1 104 ? -26.579 3.375 -0.939 1.00 57.56 104 GLU A O 1
ATOM 808 N N . ASP A 1 105 ? -26.181 3.354 1.273 1.00 56.12 105 ASP A N 1
ATOM 809 C CA . ASP A 1 105 ? -25.102 2.363 1.215 1.00 56.12 105 ASP A CA 1
ATOM 810 C C . ASP A 1 105 ? -25.610 1.044 0.620 1.00 56.12 105 ASP A C 1
ATOM 812 O O . ASP A 1 105 ? -26.228 0.220 1.303 1.00 56.12 105 ASP A O 1
ATOM 816 N N . VAL A 1 106 ? -25.312 0.804 -0.654 1.00 51.56 106 VAL A N 1
ATOM 817 C CA . VAL A 1 106 ? -25.524 -0.501 -1.271 1.00 51.56 106 VAL A CA 1
ATOM 818 C C . VAL A 1 106 ? -24.271 -1.339 -1.013 1.00 51.56 106 VAL A C 1
ATOM 820 O O . VAL A 1 106 ? -23.234 -1.127 -1.631 1.00 51.56 106 VAL A O 1
ATOM 823 N N . ASN A 1 107 ? -24.393 -2.308 -0.101 1.00 51.03 107 ASN A N 1
ATOM 824 C CA . ASN A 1 107 ? -23.412 -3.354 0.237 1.00 51.03 107 ASN A CA 1
ATOM 825 C C . ASN A 1 107 ? -22.158 -2.898 1.006 1.00 51.03 107 ASN A C 1
ATOM 827 O O . ASN A 1 107 ? -21.068 -2.790 0.449 1.00 51.03 107 ASN A O 1
ATOM 831 N N . SER A 1 108 ? -22.290 -2.734 2.324 1.00 56.72 108 SER A N 1
ATOM 832 C CA . SER A 1 108 ? -21.145 -2.655 3.243 1.00 56.72 108 SER A CA 1
ATOM 833 C C . SER A 1 108 ? -21.088 -3.889 4.144 1.00 56.72 108 SER A C 1
ATOM 835 O O . SER A 1 108 ? -22.042 -4.169 4.869 1.00 56.72 108 SER A O 1
ATOM 837 N N . ASP A 1 109 ? -19.958 -4.599 4.125 1.00 55.75 109 ASP A N 1
ATOM 838 C CA . ASP A 1 109 ? -19.644 -5.637 5.108 1.00 55.75 109 ASP A CA 1
ATOM 839 C C . ASP A 1 109 ? -19.035 -4.978 6.355 1.00 55.75 109 ASP A C 1
ATOM 841 O O . ASP A 1 109 ? -17.985 -4.335 6.285 1.00 55.75 109 ASP A O 1
ATOM 845 N N . PHE A 1 110 ? -19.686 -5.135 7.509 1.00 61.75 110 PHE A N 1
ATOM 846 C CA . PHE A 1 110 ? -19.204 -4.604 8.786 1.00 61.75 110 PHE A CA 1
ATOM 847 C C . PHE A 1 110 ? -18.507 -5.704 9.592 1.00 61.75 110 PHE A C 1
ATOM 849 O O . PHE A 1 110 ? -19.062 -6.785 9.795 1.00 61.75 110 PHE A O 1
ATOM 856 N N . ILE A 1 111 ? -17.301 -5.420 10.088 1.00 57.56 111 ILE A N 1
ATOM 857 C CA . ILE A 1 111 ? -16.571 -6.297 11.012 1.00 57.56 111 ILE A CA 1
ATOM 858 C C . ILE A 1 111 ? -16.740 -5.721 12.418 1.00 57.56 111 ILE A C 1
ATOM 860 O O . ILE A 1 111 ? -16.335 -4.592 12.679 1.00 57.56 111 ILE A O 1
ATOM 864 N N . VAL A 1 112 ? -17.356 -6.492 13.313 1.00 62.03 112 VAL A N 1
ATOM 865 C CA . VAL A 1 112 ? -17.504 -6.130 14.728 1.00 62.03 112 VAL A CA 1
ATOM 866 C C . VAL A 1 112 ? -16.322 -6.711 15.498 1.00 62.03 112 VAL A C 1
ATOM 868 O O . VAL A 1 112 ? -16.142 -7.929 15.528 1.00 62.03 112 VAL A O 1
ATOM 871 N N . GLU A 1 113 ? -15.518 -5.850 16.117 1.00 54.59 113 GLU A N 1
ATOM 872 C CA . GLU A 1 113 ? -14.440 -6.281 17.007 1.00 54.59 113 GLU A CA 1
ATOM 873 C C . GLU A 1 113 ? -14.977 -6.541 18.426 1.00 54.59 113 GLU A C 1
ATOM 875 O O . GLU A 1 113 ? -15.842 -5.803 18.909 1.00 54.59 113 GLU A O 1
ATOM 880 N N . PRO A 1 114 ? -14.500 -7.592 19.116 1.00 57.62 114 PRO A N 1
ATOM 881 C CA . PRO A 1 114 ? -14.925 -7.886 20.477 1.00 57.62 114 PRO A CA 1
ATOM 882 C C . PRO A 1 114 ? -14.430 -6.804 21.443 1.00 57.62 114 PRO A C 1
ATOM 884 O O . PRO A 1 1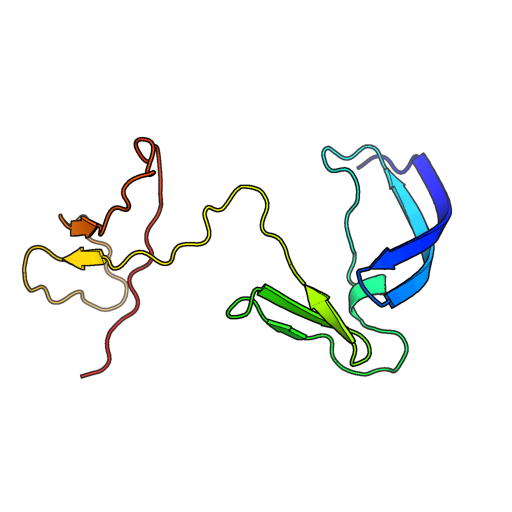14 ? -13.232 -6.540 21.541 1.00 57.62 114 PRO A O 1
ATOM 887 N N . VAL A 1 115 ? -15.351 -6.219 22.208 1.00 56.25 115 VAL A N 1
ATOM 888 C CA . VAL A 1 115 ? -15.009 -5.316 23.311 1.00 56.25 115 VAL A CA 1
ATOM 889 C C . VAL A 1 115 ? -14.569 -6.177 24.498 1.00 56.25 115 VAL A C 1
ATOM 891 O O . VAL A 1 115 ? -15.346 -7.002 24.980 1.00 56.25 115 VAL A O 1
ATOM 894 N N . GLN A 1 116 ? -13.317 -6.041 24.945 1.00 47.34 116 GLN A N 1
ATOM 895 C CA . GLN A 1 116 ? -12.857 -6.701 26.172 1.00 47.34 116 GLN A CA 1
ATOM 896 C C . GLN A 1 116 ? -13.607 -6.102 27.372 1.00 47.34 116 GLN A C 1
ATOM 898 O O . GLN A 1 116 ? -13.630 -4.880 27.526 1.00 47.34 116 GLN A O 1
ATOM 903 N N . GLN A 1 117 ? -14.243 -6.965 28.172 1.00 42.91 117 GLN A N 1
ATOM 904 C CA . GLN A 1 117 ? -14.816 -6.613 29.478 1.00 42.91 117 GLN A CA 1
ATOM 905 C C . GLN A 1 117 ? -13.726 -6.459 30.537 1.00 42.91 117 GLN A C 1
ATOM 907 O O . GLN A 1 117 ? -12.759 -7.256 30.498 1.00 42.91 117 GLN A O 1
#

Sequence (117 aa):
MKDAGEAIMELELGPLLLSEKVIIAEIEDEALLGYDILKGRHGEPTYILLSSNKILLDRLEIPLFQIGKSNRARCVTVANDMILPGMAKAVVSVFVERFTDDEEDVNSDFIVEPVQQ

Secondary structure (DSSP, 8-state):
--EEEEEEEEEEETTEEEEEEEEEE--SSS----HHHHT-SSSPPPEEEGGGTEEEETTEEEE---TT-------EEESS-----TT------EEEP--TT-------PPPPPPPP-

Mean predicted aligned error: 15.16 Å

Foldseek 3Di:
DDFPAKDFDWDDQDPDTDTDIDTDDPDPDPDDDDVVQQCADPNDHWDCDPVQQWI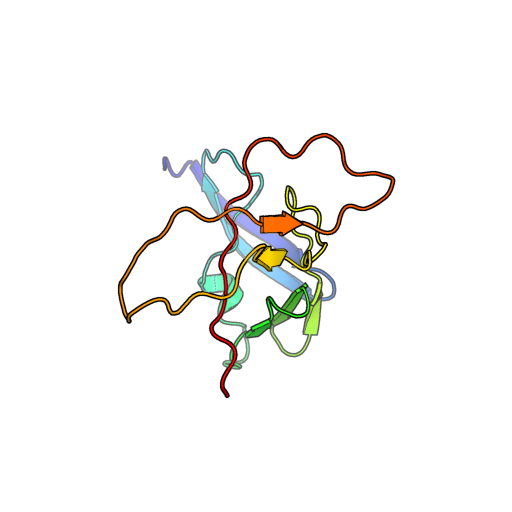QHPNDTGHHDDDPDPPDDWDKAFPDDDDAPPPDDDDGDIDTDDDPPDDPDDDDDDDDDDDDD

Organism: Dreissena polymorpha (NCBI:txid45954)

Radius of gyration: 20.71 Å; Cα contacts (8 Å, |Δi|>4): 117; chains: 1; bounding box: 48×33×52 Å

Solvent-accessible surface area (backbone atoms only — not comparable to full-atom values): 8251 Å² total; per-residue (Å²): 132,58,79,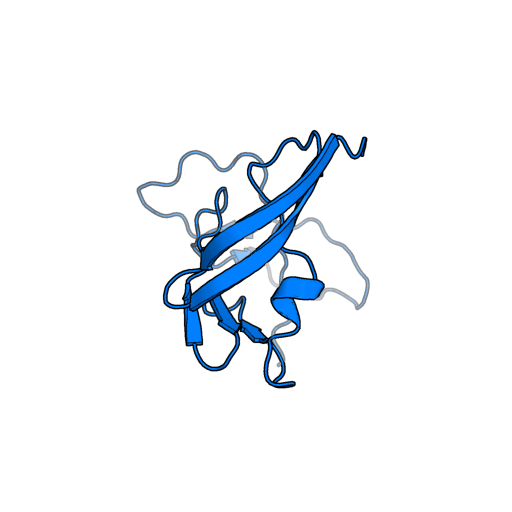76,47,72,46,79,43,81,42,77,55,74,87,44,78,45,78,46,80,43,76,40,56,78,61,95,65,96,78,82,88,51,66,84,64,54,46,41,90,80,79,51,81,50,43,79,38,73,94,73,39,31,31,38,47,82,90,38,76,26,80,53,79,69,85,94,54,83,91,62,93,61,61,72,46,66,76,63,95,77,86,80,60,88,95,64,84,84,90,76,67,63,48,68,64,76,63,100,82,65,68,86,81,81,84,79,90,82,84,84,78,85,79,84,129